Protein AF-A0A955JN72-F1 (afdb_monomer)

Radius of gyration: 17.02 Å; Cα contacts (8 Å, |Δi|>4): 270; chains: 1; bounding box: 42×32×52 Å

Sequence (169 aa):
MAQICLFHRDFRTVDNLTLNLANKEGKTVYPIFIFDPRQVTAENKYRSPGAIGFMIEAILDMKETIPELELFYGLPERILKHCKGDTVFHIADYTPFARRRNNEIKRVVGKCIEVHDAFLNPNIRRIEKKVFGAFHKDAMDHPVSEAKSKRGTYAKLTSIRPELRKYRA

Nearest PDB structures (foldseek):
  2e0i-assembly3_C  TM=9.324E-01  e=3.283E-13  Sulfurisphaera tokodaii str. 7
  7d19-assembly1_A  TM=7.236E-01  e=3.183E-07  Mus musculus
  7d19-assembly1_B  TM=7.270E-01  e=1.966E-06  Mus musculus
  8p4x-assembly1_A  TM=7.691E-01  e=7.702E-06  Platynereis dumerilii
  4i6j-assembly1_A  TM=7.201E-01  e=5.214E-06  Mus musculus

Secondary structure (DSSP, 8-state):
--EEEEESS---STT-HHHHHHGGG-PPEEEEEEE-HHHHSTT-TT--HHHHHHHHHHHHHHHHH-TT-EEEES-HHHHHGGGTT-EEEEE---SHHHHHHHHHHHHHSSEEEEE--SSSSTTGGG---SSHHHHHHHHTTSPPPPP------B--GGGT-GGGGGGB-

Mean predicted aligned error: 3.77 Å

Solvent-accessible surface area (backbone atoms only — not comparable to full-atom values): 9694 Å² total; per-residue (Å²): 117,54,37,31,39,47,55,87,86,67,75,54,78,69,54,28,65,41,57,36,58,60,23,68,78,74,43,63,33,24,39,33,38,60,51,33,51,75,55,76,36,86,79,22,86,82,54,48,72,69,59,51,50,53,50,51,52,41,48,52,58,43,31,76,78,38,74,37,52,41,53,29,46,40,56,62,50,69,61,40,46,79,39,58,60,20,38,39,28,23,67,50,60,87,51,73,67,48,46,52,53,52,53,49,37,50,74,34,33,52,39,70,47,72,32,80,69,84,52,82,48,80,63,56,86,74,60,89,51,96,46,68,71,64,36,51,62,60,55,69,78,51,85,64,80,78,84,53,71,57,80,64,50,74,38,44,55,52,79,83,37,61,81,54,57,84,32,54,97

pLDDT: mean 93.69, std 5.57, range [69.81, 98.75]

Structure (mmCIF, N/CA/C/O backbone):
data_AF-A0A955JN72-F1
#
_entry.id   AF-A0A955JN72-F1
#
loop_
_atom_site.group_PDB
_atom_site.id
_atom_site.type_symbol
_atom_site.label_atom_id
_atom_site.label_alt_id
_atom_site.label_comp_id
_atom_site.label_asym_id
_atom_site.label_entity_id
_atom_site.label_seq_id
_atom_site.pdbx_PDB_ins_code
_atom_site.Cartn_x
_atom_site.Cartn_y
_atom_site.Cartn_z
_atom_site.occupancy
_atom_site.B_iso_or_equiv
_atom_site.auth_seq_id
_atom_site.auth_comp_id
_atom_site.auth_asym_id
_atom_site.auth_atom_id
_atom_site.pdbx_PDB_model_num
ATOM 1 N N . MET A 1 1 ? -16.092 -6.990 10.329 1.00 85.94 1 MET A N 1
ATOM 2 C CA . MET A 1 1 ? -15.037 -7.254 9.332 1.00 85.94 1 MET A CA 1
ATOM 3 C C . MET A 1 1 ? -14.712 -5.943 8.646 1.00 85.94 1 MET A C 1
ATOM 5 O O . MET A 1 1 ? -15.569 -5.411 7.951 1.00 85.94 1 MET A O 1
ATOM 9 N N . ALA A 1 2 ? -13.537 -5.392 8.920 1.00 93.88 2 ALA A N 1
ATOM 10 C CA . ALA A 1 2 ? -13.045 -4.166 8.309 1.00 93.88 2 ALA A CA 1
ATOM 11 C C . ALA A 1 2 ? -12.524 -4.430 6.886 1.00 93.88 2 ALA A C 1
ATOM 13 O O . ALA A 1 2 ? -12.082 -5.540 6.569 1.00 93.88 2 ALA A O 1
ATOM 14 N N . GLN A 1 3 ? -12.582 -3.405 6.033 1.00 97.50 3 GLN A N 1
ATOM 15 C CA . GLN A 1 3 ? -11.946 -3.396 4.717 1.00 97.50 3 GLN A CA 1
ATOM 16 C C . GLN A 1 3 ? -10.698 -2.524 4.781 1.00 97.50 3 GLN A C 1
ATOM 18 O O . GLN A 1 3 ? -10.793 -1.315 4.946 1.00 97.50 3 GLN A O 1
ATOM 23 N N . ILE A 1 4 ? -9.527 -3.131 4.675 1.00 98.19 4 ILE A N 1
ATOM 24 C CA . ILE A 1 4 ? -8.246 -2.439 4.786 1.00 98.19 4 ILE A CA 1
ATOM 25 C C . ILE A 1 4 ? -7.663 -2.300 3.386 1.00 98.19 4 ILE A C 1
ATOM 27 O O . ILE A 1 4 ? -7.504 -3.303 2.694 1.00 98.19 4 ILE A O 1
ATOM 31 N N . CYS A 1 5 ? -7.317 -1.083 2.979 1.00 97.94 5 CYS A N 1
ATOM 32 C CA . CYS A 1 5 ? -6.559 -0.846 1.751 1.00 97.94 5 CYS A CA 1
ATOM 33 C C . CYS A 1 5 ? -5.097 -0.626 2.119 1.00 97.94 5 CYS A C 1
ATOM 35 O O . CYS A 1 5 ? -4.760 0.388 2.724 1.00 97.94 5 CYS A O 1
ATOM 37 N N . LEU A 1 6 ? -4.248 -1.593 1.779 1.00 98.25 6 LEU A N 1
ATOM 38 C CA . LEU A 1 6 ? -2.812 -1.541 2.021 1.00 98.25 6 LEU A CA 1
ATOM 39 C C . LEU A 1 6 ? -2.096 -1.050 0.760 1.00 98.25 6 LEU A C 1
ATOM 41 O O . LEU A 1 6 ? -1.994 -1.784 -0.225 1.00 98.25 6 LEU A O 1
ATOM 45 N N . PHE A 1 7 ? -1.576 0.173 0.817 1.00 97.94 7 PHE A N 1
ATOM 46 C CA . PHE A 1 7 ? -0.792 0.765 -0.267 1.00 97.94 7 PHE A CA 1
ATOM 47 C C . PHE A 1 7 ? 0.647 0.246 -0.260 1.00 97.94 7 PHE A C 1
ATOM 49 O O . PHE A 1 7 ? 1.218 -0.015 0.801 1.00 97.94 7 PHE A O 1
ATOM 56 N N . HIS A 1 8 ? 1.244 0.127 -1.451 1.00 95.25 8 HIS A N 1
ATOM 57 C CA . HIS A 1 8 ? 2.646 -0.294 -1.608 1.00 95.25 8 HIS A CA 1
ATOM 58 C C . HIS A 1 8 ? 3.463 0.655 -2.479 1.00 95.25 8 HIS A C 1
ATOM 60 O O . HIS A 1 8 ? 4.555 1.058 -2.097 1.00 95.25 8 HIS A O 1
ATOM 66 N N . ARG A 1 9 ? 2.962 0.939 -3.683 1.00 92.69 9 ARG A N 1
ATOM 67 C CA . ARG A 1 9 ? 3.623 1.775 -4.707 1.00 92.69 9 ARG A CA 1
ATOM 68 C C . ARG A 1 9 ? 2.618 2.576 -5.542 1.00 92.69 9 ARG A C 1
ATOM 70 O O . ARG A 1 9 ? 2.985 3.227 -6.509 1.00 92.69 9 ARG A O 1
ATOM 77 N N . ASP A 1 10 ? 1.343 2.457 -5.202 1.00 94.94 10 ASP A N 1
ATOM 78 C CA . ASP A 1 10 ? 0.171 2.976 -5.888 1.00 94.94 10 ASP A CA 1
ATOM 79 C C . ASP A 1 10 ? -0.406 4.176 -5.126 1.00 94.94 10 ASP A C 1
ATOM 81 O O . ASP A 1 10 ? -1.588 4.196 -4.793 1.00 94.94 10 ASP A O 1
ATOM 85 N N . PHE A 1 11 ? 0.442 5.169 -4.835 1.00 94.62 11 PHE A N 1
ATOM 86 C CA . PHE A 1 11 ? 0.096 6.381 -4.078 1.00 94.62 11 PHE A CA 1
ATOM 87 C C . PHE A 1 11 ? -0.782 7.334 -4.897 1.00 94.62 11 PHE A C 1
ATOM 89 O O . PHE A 1 11 ? -0.364 8.410 -5.307 1.00 94.62 11 PHE A O 1
ATOM 96 N N . ARG A 1 12 ? -1.998 6.888 -5.210 1.00 93.88 12 ARG A N 1
ATOM 97 C CA . ARG A 1 12 ? -2.991 7.637 -5.975 1.00 93.88 12 ARG A CA 1
ATOM 98 C C . ARG A 1 12 ? -4.396 7.245 -5.548 1.00 93.88 12 ARG A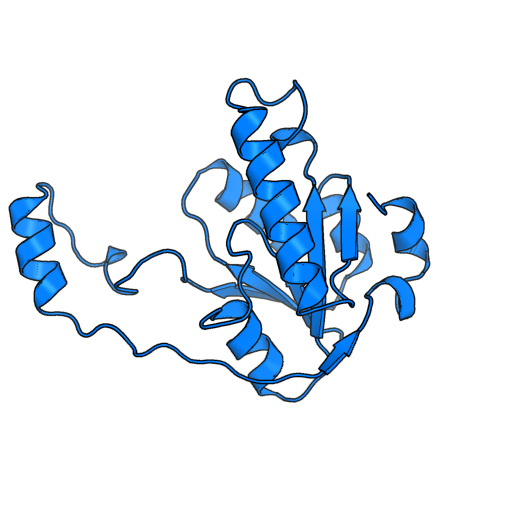 C 1
ATOM 100 O O . ARG A 1 12 ? -4.661 6.090 -5.212 1.00 93.88 12 ARG A O 1
ATOM 107 N N . THR A 1 13 ? -5.300 8.211 -5.606 1.00 92.38 13 THR A N 1
ATOM 108 C CA . THR A 1 13 ? -6.724 8.044 -5.280 1.00 92.38 13 THR A CA 1
ATOM 109 C C . THR A 1 13 ? -7.599 7.967 -6.529 1.00 92.38 13 THR A C 1
ATOM 111 O O . THR A 1 13 ? -8.683 7.385 -6.495 1.00 92.38 13 THR A O 1
ATOM 114 N N . VAL A 1 14 ? -7.105 8.518 -7.639 1.00 92.81 14 VAL A N 1
ATOM 115 C CA . VAL A 1 14 ? -7.719 8.455 -8.964 1.00 92.81 14 VAL A CA 1
ATOM 116 C C . VAL A 1 14 ? -7.246 7.198 -9.676 1.00 92.81 14 VAL A C 1
ATOM 118 O O . VAL A 1 14 ? -6.053 6.895 -9.671 1.00 92.81 14 VAL A O 1
ATOM 121 N N . ASP A 1 15 ? -8.186 6.472 -10.280 1.00 93.31 15 ASP A N 1
ATOM 122 C CA . ASP A 1 15 ? -7.901 5.241 -11.022 1.00 93.31 15 ASP A CA 1
ATOM 123 C C . ASP A 1 15 ? -7.068 4.220 -10.246 1.00 93.31 15 ASP A C 1
ATOM 125 O O . ASP A 1 15 ? -6.161 3.585 -10.775 1.00 93.31 15 ASP A O 1
ATOM 129 N N . ASN A 1 16 ? -7.359 4.079 -8.952 1.00 94.94 16 ASN A N 1
ATOM 130 C CA . ASN A 1 16 ? -6.776 3.040 -8.117 1.00 94.94 16 ASN A CA 1
ATOM 131 C C . ASN A 1 16 ? -7.768 1.877 -8.014 1.00 94.94 16 ASN A C 1
ATOM 133 O O . ASN A 1 16 ? -8.806 1.976 -7.349 1.00 94.94 16 ASN A O 1
ATOM 137 N N . LEU A 1 17 ? -7.464 0.761 -8.682 1.00 94.12 17 LEU A N 1
ATOM 138 C CA . LEU A 1 17 ? -8.376 -0.383 -8.743 1.00 94.12 17 LEU A CA 1
ATOM 139 C C . LEU A 1 17 ? -8.617 -1.021 -7.366 1.00 94.12 17 LEU A C 1
ATOM 141 O O . LEU A 1 17 ? -9.718 -1.512 -7.107 1.00 94.12 17 LEU A O 1
ATOM 145 N N . THR A 1 18 ? -7.627 -0.974 -6.471 1.00 94.88 18 THR A N 1
ATOM 146 C CA . THR A 1 18 ? -7.742 -1.457 -5.087 1.00 94.88 18 THR A CA 1
ATOM 147 C C . THR A 1 18 ? -8.777 -0.642 -4.313 1.00 94.88 18 THR A C 1
ATOM 149 O O . THR A 1 18 ? -9.723 -1.208 -3.761 1.00 94.88 18 THR A O 1
ATOM 152 N N . LEU A 1 19 ? -8.645 0.689 -4.328 1.00 95.44 19 LEU A N 1
ATOM 153 C CA . LEU A 1 19 ? -9.593 1.612 -3.699 1.00 95.44 19 LEU A CA 1
ATOM 154 C C . LEU A 1 19 ? -10.990 1.491 -4.310 1.00 95.44 19 LEU A C 1
ATOM 156 O O . LEU A 1 19 ? -11.975 1.378 -3.584 1.00 95.44 19 LEU A O 1
ATOM 160 N N . ASN A 1 20 ? -11.085 1.445 -5.640 1.00 95.19 20 ASN A N 1
ATOM 161 C CA . ASN A 1 20 ? -12.355 1.292 -6.346 1.00 95.19 20 ASN A CA 1
ATOM 162 C C . ASN A 1 20 ? -13.088 0.007 -5.954 1.00 95.19 20 ASN A C 1
ATOM 164 O O . ASN A 1 20 ? -14.315 0.003 -5.813 1.00 95.19 20 ASN A O 1
ATOM 168 N N . LEU A 1 21 ? -12.346 -1.091 -5.796 1.00 95.12 21 LEU A N 1
ATOM 169 C CA . LEU A 1 21 ? -12.911 -2.372 -5.403 1.00 95.12 21 LEU A CA 1
ATOM 170 C C . LEU A 1 21 ? -13.357 -2.362 -3.939 1.00 95.12 21 LEU A C 1
ATOM 172 O O . LEU A 1 21 ? -14.457 -2.830 -3.649 1.00 95.12 21 LEU A O 1
ATOM 176 N N . ALA A 1 22 ? -12.551 -1.798 -3.037 1.00 95.00 22 ALA A N 1
ATOM 177 C CA . ALA A 1 22 ? -12.907 -1.675 -1.627 1.00 95.00 22 ALA A CA 1
ATOM 178 C C . ALA A 1 22 ? -14.158 -0.798 -1.430 1.00 95.00 22 ALA A C 1
ATOM 180 O O . ALA A 1 22 ? -15.099 -1.213 -0.756 1.00 95.00 22 ALA A O 1
ATOM 181 N N . ASN A 1 23 ? -14.233 0.340 -2.130 1.00 94.81 23 ASN A N 1
ATOM 182 C CA . ASN A 1 23 ? -15.359 1.279 -2.077 1.00 94.81 23 ASN A CA 1
ATOM 183 C C . ASN A 1 23 ? -16.640 0.758 -2.757 1.00 94.81 23 ASN A C 1
ATOM 185 O O . ASN A 1 23 ? -17.703 1.360 -2.604 1.00 94.81 23 ASN A O 1
ATOM 189 N N . LYS A 1 24 ? -16.585 -0.346 -3.521 1.00 91.62 24 LYS A N 1
ATOM 190 C CA . LYS A 1 24 ? -17.728 -0.840 -4.313 1.00 91.62 24 LYS A CA 1
ATOM 191 C C . LYS A 1 24 ? -18.965 -1.153 -3.462 1.00 91.62 24 LYS A C 1
ATOM 193 O O . LYS A 1 24 ? -20.073 -0.950 -3.943 1.00 91.62 24 LYS A O 1
ATOM 198 N N . GLU A 1 25 ? -18.763 -1.625 -2.236 1.00 80.44 25 GLU A N 1
ATOM 199 C CA . GLU A 1 25 ? -19.827 -2.069 -1.324 1.00 80.44 25 GLU A CA 1
ATOM 200 C C . GLU A 1 25 ? -20.326 -0.953 -0.384 1.00 80.44 25 GLU A C 1
ATOM 202 O O . GLU A 1 25 ? -21.114 -1.229 0.517 1.00 80.44 25 GLU A O 1
ATOM 207 N N . GLY A 1 26 ? -19.833 0.287 -0.529 1.00 82.31 26 GLY A N 1
ATOM 208 C CA . GLY A 1 26 ? -20.230 1.427 0.315 1.00 82.31 26 GLY A CA 1
ATOM 209 C C . GLY A 1 26 ? -19.847 1.303 1.797 1.00 82.31 26 GLY A C 1
ATOM 210 O O . GLY A 1 26 ? -20.359 2.041 2.634 1.00 82.31 26 GLY A O 1
ATOM 211 N N . LYS A 1 27 ? -18.970 0.356 2.139 1.00 91.62 27 LYS A N 1
ATOM 212 C CA . LYS A 1 27 ? -18.462 0.137 3.498 1.00 91.62 27 LYS A CA 1
ATOM 213 C C . LYS A 1 27 ? -17.274 1.057 3.786 1.00 91.62 27 LYS A C 1
ATOM 215 O O . LYS A 1 27 ? -16.590 1.513 2.873 1.00 91.62 27 LYS A O 1
ATOM 220 N N . THR A 1 28 ? -17.016 1.294 5.071 1.00 96.88 28 THR A N 1
ATOM 221 C CA . THR A 1 28 ? -15.848 2.058 5.520 1.00 96.88 28 THR A CA 1
ATOM 222 C C . THR A 1 28 ? -14.551 1.343 5.149 1.00 96.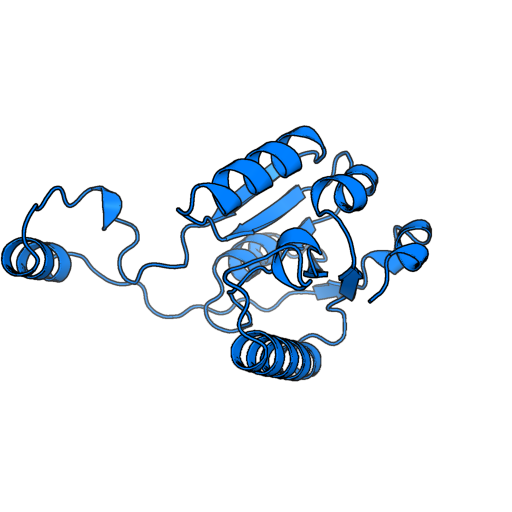88 28 THR A C 1
ATOM 224 O O . THR A 1 28 ? -14.346 0.179 5.510 1.00 96.88 28 THR A O 1
ATOM 227 N N . VAL A 1 29 ? -13.660 2.071 4.480 1.00 98.00 29 VAL A N 1
ATOM 228 C CA . VAL A 1 29 ? -12.317 1.625 4.114 1.00 98.00 29 VAL A CA 1
ATOM 229 C C . VAL A 1 29 ? -11.294 2.213 5.082 1.00 98.00 29 VAL A C 1
ATOM 231 O O . VAL A 1 29 ? -11.352 3.385 5.447 1.00 98.00 29 VAL A O 1
ATOM 234 N N . TYR A 1 30 ? -10.336 1.389 5.488 1.00 98.31 30 TYR A N 1
ATOM 235 C CA . TYR A 1 30 ? -9.247 1.745 6.389 1.00 98.31 30 TYR A CA 1
ATOM 236 C C . TYR A 1 30 ? -7.937 1.795 5.586 1.00 98.31 30 TYR A C 1
ATOM 238 O O . TYR A 1 30 ? -7.290 0.758 5.407 1.00 98.31 30 TYR A O 1
ATOM 246 N N . PRO A 1 31 ? -7.583 2.961 5.017 1.00 98.19 31 PRO A N 1
ATOM 247 C CA . PRO A 1 31 ? -6.375 3.136 4.219 1.00 98.19 31 PRO A CA 1
ATOM 248 C C . PRO A 1 31 ? -5.132 3.108 5.111 1.00 98.19 31 PRO A C 1
ATOM 250 O O . PRO A 1 31 ? -5.048 3.840 6.099 1.00 98.19 31 PRO A O 1
ATOM 253 N N . ILE A 1 32 ? -4.155 2.274 4.759 1.00 98.62 32 ILE A N 1
ATOM 254 C CA . ILE A 1 32 ? -2.906 2.143 5.508 1.00 98.62 32 ILE A CA 1
ATOM 255 C C . ILE A 1 32 ? -1.699 2.048 4.575 1.00 98.62 32 ILE A C 1
ATOM 257 O O . ILE A 1 32 ? -1.770 1.484 3.481 1.00 98.62 32 ILE A O 1
ATOM 261 N N . PHE A 1 33 ? -0.562 2.529 5.056 1.00 98.62 33 PHE A N 1
ATOM 262 C CA . PHE A 1 33 ? 0.749 2.266 4.483 1.00 98.62 33 PHE A CA 1
ATOM 263 C C . PHE A 1 33 ? 1.683 1.748 5.576 1.00 98.62 33 PHE A C 1
ATOM 265 O O . PHE A 1 33 ? 1.612 2.185 6.725 1.00 98.62 33 PHE A O 1
ATOM 272 N N . ILE A 1 34 ? 2.552 0.800 5.226 1.00 98.62 34 ILE A N 1
ATOM 273 C CA . ILE A 1 34 ? 3.500 0.200 6.165 1.00 98.62 34 ILE A CA 1
ATOM 274 C C . ILE A 1 34 ? 4.916 0.391 5.624 1.00 98.62 34 ILE A C 1
ATOM 276 O O . ILE A 1 34 ? 5.293 -0.219 4.623 1.00 98.62 34 ILE A O 1
ATOM 280 N N . PHE A 1 35 ? 5.717 1.191 6.323 1.00 98.19 35 PHE A N 1
ATOM 281 C CA . PHE A 1 35 ? 7.156 1.274 6.127 1.00 98.19 35 PHE A CA 1
ATOM 282 C C . PHE A 1 35 ? 7.806 -0.027 6.613 1.00 98.19 35 PHE A C 1
ATOM 284 O O . PHE A 1 35 ? 8.062 -0.224 7.803 1.00 98.19 35 PHE A O 1
ATOM 291 N N . ASP A 1 36 ? 8.048 -0.937 5.672 1.00 97.56 36 ASP A N 1
ATOM 292 C CA . ASP A 1 36 ? 8.719 -2.204 5.941 1.00 97.56 36 ASP A CA 1
ATOM 293 C C . ASP A 1 36 ? 10.230 -1.968 6.128 1.00 97.56 36 ASP A C 1
ATOM 295 O O . ASP A 1 36 ? 10.892 -1.529 5.176 1.00 97.56 36 ASP A O 1
ATOM 299 N N . PRO A 1 37 ? 10.818 -2.268 7.306 1.00 97.06 37 PRO A N 1
ATOM 300 C CA . PRO A 1 37 ? 12.240 -2.044 7.558 1.00 97.06 37 PRO A CA 1
ATOM 301 C C . PRO A 1 37 ? 13.140 -2.766 6.550 1.00 97.06 37 PRO A C 1
ATOM 303 O O . PRO A 1 37 ? 14.192 -2.237 6.189 1.00 97.06 37 PRO A O 1
ATOM 306 N N . ARG A 1 38 ? 12.677 -3.897 5.997 1.00 96.81 38 ARG A N 1
ATOM 307 C CA . ARG A 1 38 ? 13.379 -4.663 4.955 1.00 96.81 38 ARG A CA 1
ATOM 308 C C . ARG A 1 38 ? 13.525 -3.891 3.642 1.00 96.81 38 ARG A C 1
ATOM 310 O O . ARG A 1 38 ? 14.279 -4.319 2.775 1.00 96.81 38 ARG A O 1
ATOM 317 N N . GLN A 1 39 ? 12.766 -2.810 3.453 1.00 95.25 39 GLN A N 1
ATOM 318 C CA . GLN A 1 39 ? 12.783 -1.969 2.256 1.00 95.25 39 GLN A CA 1
ATOM 319 C C . GLN A 1 39 ? 13.446 -0.610 2.506 1.00 95.25 39 GLN A C 1
ATOM 321 O O . GLN A 1 39 ? 14.176 -0.135 1.634 1.00 95.25 39 GLN A O 1
ATOM 326 N N . VAL A 1 40 ? 13.188 0.011 3.663 1.00 95.50 40 VAL A N 1
ATOM 327 C CA . VAL A 1 40 ? 13.532 1.427 3.910 1.00 95.50 40 VAL A CA 1
ATOM 328 C C . VAL A 1 40 ? 14.809 1.639 4.722 1.00 95.50 40 VAL A C 1
ATOM 330 O O . VAL A 1 40 ? 15.372 2.733 4.705 1.00 95.50 40 VAL A O 1
ATOM 333 N N . THR A 1 41 ? 15.305 0.606 5.405 1.00 94.69 41 THR A N 1
ATOM 334 C CA . THR A 1 41 ? 16.533 0.695 6.211 1.00 94.69 41 THR A CA 1
ATOM 335 C C . THR A 1 41 ? 17.767 0.258 5.423 1.00 94.69 41 THR A C 1
ATOM 337 O O . THR A 1 41 ? 17.672 -0.222 4.292 1.00 94.69 41 THR A O 1
ATOM 340 N N . ALA A 1 42 ? 18.943 0.386 6.044 1.00 92.44 42 ALA A N 1
ATOM 341 C CA . ALA A 1 42 ? 20.212 -0.094 5.500 1.00 92.44 42 ALA A CA 1
ATOM 342 C C . ALA A 1 42 ? 20.263 -1.618 5.259 1.00 92.44 42 ALA A C 1
ATOM 344 O O . ALA A 1 42 ? 21.155 -2.073 4.546 1.00 92.44 42 ALA A O 1
ATOM 345 N N . GLU A 1 43 ? 19.307 -2.398 5.784 1.00 91.88 43 GLU A N 1
ATOM 346 C CA . GLU A 1 43 ? 19.152 -3.822 5.448 1.00 91.88 43 GLU A CA 1
ATOM 347 C C . GLU A 1 43 ? 18.950 -4.035 3.937 1.00 91.88 43 GLU A C 1
ATOM 349 O O . GLU A 1 43 ? 19.411 -5.028 3.367 1.00 91.88 43 GLU A O 1
ATOM 354 N N . ASN A 1 44 ? 18.303 -3.079 3.262 1.00 93.88 44 ASN A N 1
ATOM 355 C CA . ASN A 1 44 ? 18.120 -3.106 1.819 1.00 93.88 44 ASN A CA 1
ATOM 356 C C . ASN A 1 44 ? 19.332 -2.503 1.093 1.00 93.88 44 ASN A C 1
ATOM 358 O O . ASN A 1 44 ? 19.446 -1.286 0.934 1.00 93.88 44 ASN A O 1
ATOM 362 N N . LYS A 1 45 ? 20.196 -3.370 0.557 1.00 95.06 45 LYS A N 1
ATOM 363 C CA . LYS A 1 45 ? 21.359 -2.970 -0.260 1.00 95.06 45 LYS A CA 1
ATOM 364 C C . LYS A 1 45 ? 20.992 -2.259 -1.570 1.00 95.06 45 LYS A C 1
ATOM 366 O O . LYS A 1 45 ? 21.843 -1.600 -2.152 1.00 95.06 45 LYS A O 1
ATOM 371 N N . TYR A 1 46 ? 19.742 -2.376 -2.020 1.00 94.56 46 TYR A N 1
ATOM 372 C CA . TYR A 1 46 ? 19.216 -1.722 -3.223 1.00 94.56 46 TYR A CA 1
ATOM 373 C C . TYR A 1 46 ? 18.396 -0.465 -2.897 1.00 94.56 46 TYR A C 1
ATOM 375 O O . TYR A 1 46 ? 17.691 0.052 -3.764 1.00 94.56 46 TYR A O 1
ATOM 383 N N . ARG A 1 47 ? 18.428 0.018 -1.645 1.00 93.75 47 ARG A N 1
ATOM 384 C CA . ARG A 1 47 ? 17.697 1.230 -1.259 1.00 93.75 47 ARG A CA 1
ATOM 385 C C . ARG A 1 47 ? 18.288 2.454 -1.954 1.00 93.75 47 ARG A C 1
ATOM 387 O O . ARG A 1 47 ? 19.504 2.609 -2.034 1.00 93.75 47 ARG A O 1
ATOM 394 N N . SER A 1 48 ? 17.417 3.370 -2.357 1.00 95.81 48 SER A N 1
ATOM 395 C CA . SER A 1 48 ? 17.801 4.708 -2.801 1.00 95.81 48 SER A CA 1
ATOM 396 C C . SER A 1 48 ? 17.210 5.731 -1.831 1.00 95.81 48 SER A C 1
ATOM 398 O O . SER A 1 48 ? 15.984 5.805 -1.727 1.00 95.81 48 SER A O 1
ATOM 400 N N . PRO A 1 49 ? 18.035 6.516 -1.110 1.00 94.62 49 PRO A N 1
ATOM 401 C CA . PRO A 1 49 ? 17.541 7.585 -0.244 1.00 94.62 49 PRO A CA 1
ATOM 402 C C . PRO A 1 49 ? 16.652 8.586 -0.989 1.00 94.62 49 PRO A C 1
ATOM 404 O O . PRO A 1 49 ? 15.607 8.963 -0.470 1.00 94.62 49 PRO A O 1
ATOM 407 N N . GLY A 1 50 ? 17.010 8.943 -2.228 1.00 97.44 50 GLY A N 1
ATOM 408 C CA . GLY A 1 50 ? 16.195 9.829 -3.065 1.00 97.44 50 GLY A CA 1
ATOM 409 C C . GLY A 1 50 ? 14.833 9.224 -3.412 1.00 97.44 50 GLY A C 1
ATOM 410 O O . GLY A 1 50 ? 13.816 9.897 -3.295 1.00 97.44 50 GLY A O 1
ATOM 411 N N . ALA A 1 51 ? 14.785 7.929 -3.748 1.00 96.12 51 ALA A N 1
ATOM 412 C CA . ALA A 1 51 ? 13.514 7.248 -4.008 1.00 96.12 51 ALA A CA 1
ATOM 413 C C . ALA A 1 51 ? 12.633 7.146 -2.749 1.00 96.12 51 ALA A C 1
ATOM 415 O O . ALA A 1 51 ? 11.413 7.240 -2.845 1.00 96.12 51 ALA A O 1
ATOM 416 N N . ILE A 1 52 ? 13.241 6.972 -1.569 1.00 96.00 52 ILE A N 1
ATOM 417 C CA . ILE A 1 52 ? 12.518 6.988 -0.289 1.00 96.00 52 ILE A CA 1
ATOM 418 C C . ILE A 1 52 ? 11.961 8.387 -0.003 1.00 96.00 52 ILE A C 1
ATOM 420 O O . ILE A 1 52 ? 10.807 8.488 0.400 1.00 96.00 52 ILE A O 1
ATOM 424 N N . GLY A 1 53 ? 12.742 9.446 -0.238 1.00 97.31 53 GLY A N 1
ATOM 425 C CA . GLY A 1 53 ? 12.277 10.830 -0.103 1.00 97.31 53 GLY A CA 1
ATOM 426 C C . GLY A 1 53 ? 11.057 11.104 -0.982 1.00 97.31 53 GLY A C 1
ATOM 427 O O . GLY A 1 53 ? 10.007 11.475 -0.468 1.00 97.31 53 GLY A O 1
ATOM 428 N N . PHE A 1 54 ? 11.153 10.775 -2.272 1.00 97.81 54 PHE A N 1
ATOM 429 C CA . PHE A 1 54 ? 10.040 10.903 -3.216 1.00 97.81 54 PHE A CA 1
ATOM 430 C C . PHE A 1 54 ? 8.803 10.091 -2.793 1.00 97.81 54 PHE A C 1
ATOM 432 O O . PHE A 1 54 ? 7.675 10.564 -2.884 1.00 97.81 54 PHE A O 1
ATOM 439 N N . MET A 1 55 ? 8.996 8.863 -2.296 1.00 97.56 55 MET A N 1
ATOM 440 C CA . MET A 1 55 ? 7.902 8.043 -1.769 1.00 97.56 55 MET A CA 1
ATOM 441 C C . MET A 1 55 ? 7.201 8.724 -0.587 1.00 97.56 55 MET A C 1
ATOM 443 O O . MET A 1 55 ? 5.976 8.706 -0.521 1.00 97.56 55 MET A O 1
ATOM 447 N N . ILE A 1 56 ? 7.959 9.305 0.348 1.00 97.31 56 ILE A N 1
ATOM 448 C CA . 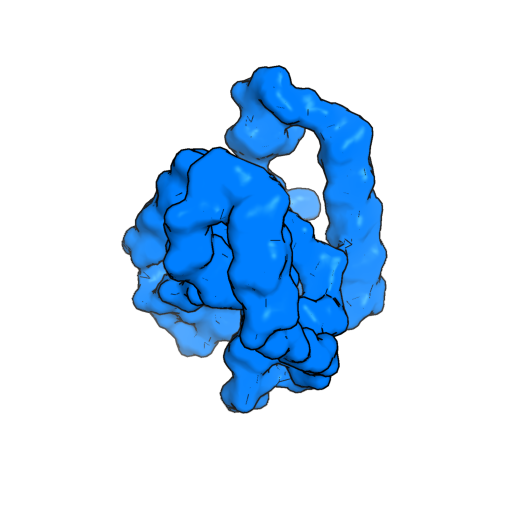ILE A 1 56 ? 7.394 10.011 1.504 1.00 97.31 56 ILE A CA 1
ATOM 449 C C . ILE A 1 56 ? 6.599 11.233 1.038 1.00 97.31 56 ILE A C 1
ATOM 451 O O . ILE A 1 56 ? 5.469 11.405 1.483 1.00 97.31 56 ILE A O 1
ATOM 455 N N . GLU A 1 57 ? 7.138 12.032 0.115 1.00 97.88 57 GLU A N 1
ATOM 456 C CA . GLU A 1 57 ? 6.432 13.182 -0.468 1.00 97.88 57 GLU A CA 1
ATOM 457 C C . GLU A 1 57 ? 5.111 12.761 -1.130 1.00 97.88 57 GLU A C 1
ATOM 459 O O . GLU A 1 57 ? 4.070 13.345 -0.838 1.00 97.88 57 GLU A O 1
ATOM 464 N N . ALA A 1 58 ? 5.116 11.688 -1.928 1.00 97.88 58 ALA A N 1
ATOM 465 C CA . ALA A 1 58 ? 3.905 11.153 -2.554 1.00 97.88 58 ALA A CA 1
ATOM 466 C C . ALA A 1 58 ? 2.870 10.653 -1.528 1.00 97.88 58 ALA A C 1
ATOM 468 O O . ALA A 1 58 ? 1.666 10.821 -1.713 1.00 97.88 58 ALA A O 1
ATOM 469 N N . ILE A 1 59 ? 3.319 10.044 -0.425 1.00 97.56 59 ILE A N 1
ATOM 470 C CA . ILE A 1 59 ? 2.433 9.633 0.672 1.00 97.56 59 ILE A CA 1
ATOM 471 C C . ILE A 1 59 ? 1.822 10.857 1.363 1.00 97.56 59 ILE A C 1
ATOM 473 O O . ILE A 1 59 ? 0.636 10.830 1.687 1.00 97.56 59 ILE A O 1
ATOM 477 N N . LEU A 1 60 ? 2.608 11.910 1.609 1.00 96.44 60 LEU A N 1
ATOM 478 C CA . LEU A 1 60 ? 2.121 13.141 2.234 1.00 96.44 60 LEU A CA 1
ATOM 479 C C . LEU A 1 60 ? 1.084 13.840 1.348 1.00 96.44 60 LEU A C 1
ATOM 481 O O . LEU A 1 60 ? 0.012 14.168 1.843 1.00 96.44 60 LEU A O 1
ATOM 485 N N . ASP A 1 61 ? 1.340 13.956 0.046 1.00 96.69 61 ASP A N 1
ATOM 486 C CA . ASP A 1 61 ? 0.367 14.484 -0.920 1.00 96.69 61 ASP A CA 1
ATOM 487 C C . ASP A 1 61 ? -0.934 13.659 -0.924 1.00 96.69 61 ASP A C 1
ATOM 489 O O . ASP A 1 61 ? -2.047 14.179 -0.819 1.00 96.69 61 ASP A O 1
ATOM 493 N N . MET A 1 62 ? -0.812 12.331 -0.904 1.00 95.56 62 MET A N 1
ATOM 494 C CA . MET A 1 62 ? -1.968 11.446 -0.807 1.00 95.56 62 MET A CA 1
ATOM 495 C C . MET A 1 62 ? -2.753 11.626 0.506 1.00 95.56 62 MET A C 1
ATOM 497 O O . MET A 1 62 ? -3.978 11.469 0.506 1.00 95.56 62 MET A O 1
ATOM 501 N N . LYS A 1 63 ? -2.090 11.972 1.620 1.00 96.44 63 LYS A N 1
ATOM 502 C CA . LYS A 1 63 ? -2.754 12.267 2.902 1.00 96.44 63 LYS A CA 1
ATOM 503 C C . LYS A 1 63 ? -3.569 13.555 2.867 1.00 96.44 63 LYS A C 1
ATOM 505 O O . LYS A 1 63 ? -4.556 13.618 3.593 1.00 96.44 63 LYS A O 1
ATOM 510 N N . GLU A 1 64 ? -3.227 14.523 2.021 1.00 96.25 64 GLU A N 1
ATOM 511 C CA . GLU A 1 64 ? -4.079 15.700 1.802 1.00 96.25 64 GLU A CA 1
ATOM 512 C C . GLU A 1 64 ? -5.423 15.297 1.173 1.00 96.25 64 GLU A C 1
ATOM 514 O O . GLU A 1 64 ? -6.467 15.863 1.491 1.00 96.25 64 GLU A O 1
ATOM 519 N N . THR A 1 65 ? -5.428 14.250 0.336 1.00 94.25 65 THR A N 1
ATOM 520 C CA . THR A 1 65 ? -6.663 13.714 -0.266 1.00 94.25 65 THR A CA 1
ATOM 521 C C . THR A 1 65 ? -7.388 12.709 0.638 1.00 94.25 65 THR A C 1
ATOM 523 O O . THR A 1 65 ? -8.617 12.628 0.614 1.00 94.25 65 THR A O 1
ATOM 526 N N . ILE A 1 66 ? -6.650 11.915 1.420 1.00 96.00 66 ILE A N 1
ATOM 527 C CA . ILE A 1 66 ? -7.188 10.924 2.365 1.00 96.00 66 ILE A CA 1
ATOM 528 C C . ILE A 1 66 ? -6.530 11.132 3.741 1.00 96.00 66 ILE A C 1
ATOM 530 O O . ILE A 1 66 ? -5.580 10.417 4.093 1.00 96.00 66 ILE A O 1
ATOM 534 N N . PRO A 1 67 ? -7.030 12.079 4.557 1.00 97.44 67 PRO A N 1
ATOM 535 C CA . PRO A 1 67 ? -6.462 12.382 5.875 1.00 97.44 67 PRO A CA 1
ATOM 536 C C . PRO A 1 67 ? -6.445 11.183 6.837 1.00 97.44 67 PRO A C 1
ATOM 538 O O . PRO A 1 67 ? -5.630 11.116 7.768 1.00 97.44 67 PRO A O 1
ATOM 541 N N . GLU A 1 68 ? -7.323 10.205 6.612 1.00 98.25 68 GLU A N 1
ATOM 542 C CA . GLU A 1 68 ? -7.434 8.964 7.372 1.00 98.25 68 GLU A CA 1
ATOM 543 C C . GLU A 1 68 ? -6.328 7.948 7.079 1.00 98.25 68 GLU A C 1
ATOM 545 O O . GLU A 1 68 ? -6.196 7.007 7.861 1.00 98.25 68 GLU A O 1
ATOM 550 N N . LEU A 1 69 ? -5.530 8.124 6.014 1.00 98.31 69 LEU A N 1
ATOM 551 C CA . LEU A 1 69 ? -4.412 7.234 5.684 1.00 98.31 69 LEU A CA 1
ATOM 552 C C . LEU A 1 69 ? -3.440 7.145 6.866 1.00 98.31 69 LEU A C 1
ATOM 554 O O . LEU A 1 69 ? -2.778 8.123 7.234 1.00 98.31 69 LEU A O 1
ATOM 558 N N . GLU A 1 70 ? -3.349 5.961 7.468 1.00 98.38 70 GLU A N 1
ATOM 559 C CA . GLU A 1 70 ? -2.453 5.711 8.592 1.00 98.38 70 GLU A CA 1
ATOM 560 C C . GLU A 1 70 ? -1.129 5.120 8.140 1.00 98.38 70 GLU A C 1
ATOM 562 O O . GLU A 1 70 ? -1.078 4.204 7.320 1.00 98.38 70 GLU A O 1
ATOM 567 N N . LEU A 1 71 ? -0.054 5.645 8.718 1.00 98.62 71 LEU A N 1
ATOM 568 C CA . LEU A 1 71 ? 1.299 5.202 8.447 1.00 98.62 71 LEU A CA 1
ATOM 569 C C . LEU A 1 71 ? 1.781 4.369 9.630 1.00 98.62 71 LEU A C 1
ATOM 571 O O . LEU A 1 71 ? 1.712 4.807 10.782 1.00 98.62 71 LEU A O 1
ATOM 575 N N . PHE A 1 72 ? 2.262 3.168 9.338 1.00 98.75 72 PHE A N 1
ATOM 576 C CA . PHE A 1 72 ? 2.864 2.282 10.321 1.00 98.75 72 PHE A CA 1
ATOM 577 C C . PHE A 1 72 ? 4.303 1.950 9.940 1.00 98.75 72 PHE A C 1
ATOM 579 O O . PHE A 1 72 ? 4.664 1.977 8.767 1.00 98.75 72 PHE A O 1
ATOM 586 N N . TYR A 1 73 ? 5.113 1.585 10.924 1.00 98.56 73 TYR A N 1
ATOM 587 C CA . TYR A 1 73 ? 6.477 1.110 10.747 1.00 98.56 73 TYR A CA 1
ATOM 588 C C . TYR A 1 73 ? 6.621 -0.302 11.318 1.00 98.56 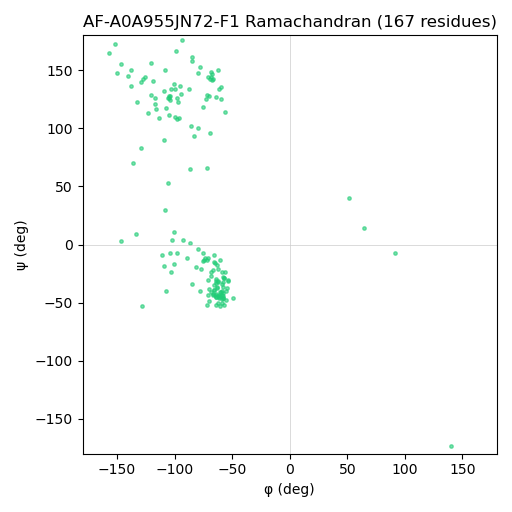73 TYR A C 1
ATOM 590 O O . TYR A 1 73 ? 6.259 -0.572 12.466 1.00 98.56 73 TYR A O 1
ATOM 598 N N . GLY A 1 74 ? 7.158 -1.220 10.516 1.00 98.19 74 GLY A N 1
ATOM 599 C CA . GLY A 1 74 ? 7.394 -2.603 10.922 1.00 98.19 74 GLY A CA 1
ATOM 600 C C . GLY A 1 74 ? 7.069 -3.621 9.835 1.00 98.19 74 GLY A C 1
ATOM 601 O O . GLY A 1 74 ? 6.768 -3.281 8.696 1.00 98.19 74 GLY A O 1
ATOM 602 N N . LEU A 1 75 ? 7.142 -4.905 10.190 1.00 98.06 75 LEU A N 1
ATOM 603 C CA . LEU A 1 75 ? 6.847 -5.981 9.244 1.00 98.06 75 LEU A CA 1
ATOM 604 C C . LEU A 1 75 ? 5.329 -6.060 8.976 1.00 98.06 75 LEU A C 1
ATOM 606 O O . LEU A 1 75 ? 4.571 -6.231 9.941 1.00 98.06 75 LEU A O 1
ATOM 610 N N . PRO A 1 76 ? 4.873 -6.001 7.707 1.00 98.00 76 PRO A N 1
ATOM 611 C CA . PRO A 1 76 ? 3.460 -6.074 7.340 1.00 98.00 76 PRO A CA 1
ATOM 612 C C . PRO A 1 76 ? 2.714 -7.240 7.988 1.00 98.00 76 PRO A C 1
ATOM 614 O O . PRO A 1 76 ? 1.653 -7.045 8.571 1.00 98.00 76 PRO A O 1
ATOM 617 N N . GLU A 1 77 ? 3.291 -8.440 7.971 1.00 97.00 77 GLU A N 1
ATOM 618 C CA . GLU A 1 77 ? 2.702 -9.645 8.557 1.00 97.00 77 GLU A CA 1
ATOM 619 C C . GLU A 1 77 ? 2.538 -9.567 10.086 1.00 97.00 77 GLU A C 1
ATOM 621 O O . GLU A 1 77 ? 1.604 -10.140 10.647 1.00 97.00 77 GLU A O 1
ATOM 626 N N . ARG A 1 78 ? 3.407 -8.819 10.780 1.00 97.75 78 ARG A N 1
ATOM 627 C CA . ARG A 1 78 ? 3.311 -8.630 12.236 1.00 97.75 78 ARG A CA 1
ATOM 628 C C . ARG A 1 78 ? 2.228 -7.625 12.599 1.00 97.75 78 ARG A C 1
ATOM 630 O O . ARG A 1 78 ? 1.503 -7.849 13.563 1.00 97.75 78 ARG A O 1
ATOM 637 N N . ILE A 1 79 ? 2.110 -6.549 11.828 1.00 98.31 79 ILE A N 1
ATOM 638 C CA . ILE A 1 79 ? 1.082 -5.522 12.028 1.00 98.31 79 ILE A CA 1
ATOM 639 C C . ILE A 1 79 ? -0.296 -6.095 11.666 1.00 98.31 79 ILE A C 1
ATOM 641 O O . ILE A 1 79 ? -1.231 -6.032 12.463 1.00 98.31 79 ILE A O 1
ATOM 645 N N . LEU A 1 80 ? -0.414 -6.749 10.508 1.00 97.94 80 LEU A N 1
ATOM 646 C CA . LEU A 1 80 ? -1.683 -7.281 10.000 1.00 97.94 80 LEU A CA 1
ATOM 647 C C . LEU A 1 80 ? -2.196 -8.513 10.753 1.00 97.94 80 LEU A C 1
ATOM 649 O O . LEU A 1 80 ? -3.380 -8.822 10.655 1.00 97.94 80 LEU A O 1
ATOM 653 N N . LYS A 1 81 ? -1.373 -9.160 11.589 1.00 96.94 81 LYS A N 1
ATOM 654 C CA . LYS A 1 81 ? -1.835 -10.164 12.567 1.00 96.94 81 LYS A CA 1
ATOM 655 C C . LYS A 1 81 ? -2.950 -9.632 13.482 1.00 96.94 81 LYS A C 1
ATOM 657 O O . LYS A 1 81 ? -3.805 -10.405 13.908 1.00 96.94 81 LYS A O 1
ATOM 662 N N . HIS A 1 82 ? -2.960 -8.330 13.775 1.00 96.81 82 HIS A N 1
ATOM 663 C CA . HIS A 1 82 ? -4.010 -7.672 14.568 1.00 96.81 82 HIS A CA 1
ATOM 664 C C . HIS A 1 82 ? -5.324 -7.458 13.791 1.00 96.81 82 HIS A C 1
ATOM 666 O O . HIS A 1 82 ? -6.342 -7.075 14.363 1.00 96.81 82 HIS A O 1
ATOM 672 N N . CYS A 1 83 ? -5.320 -7.736 12.488 1.00 95.88 83 CYS A N 1
ATOM 673 C CA . CYS A 1 83 ? -6.462 -7.608 11.584 1.00 95.88 83 CYS A CA 1
ATOM 674 C C . CYS A 1 83 ? -7.000 -8.992 11.174 1.00 95.88 83 CYS A C 1
ATOM 676 O O . CYS A 1 83 ? -7.495 -9.195 10.061 1.00 95.88 83 CYS A O 1
ATOM 678 N N . LYS A 1 84 ? -6.859 -9.991 12.057 1.00 91.69 84 LYS A N 1
ATOM 679 C CA . LYS A 1 84 ? -7.344 -11.351 11.809 1.00 91.69 84 LYS A CA 1
ATOM 680 C C . LYS A 1 84 ? -8.859 -11.318 11.584 1.00 91.69 84 LYS A C 1
ATOM 682 O O . LYS A 1 84 ? -9.607 -10.828 12.423 1.00 91.69 84 LYS A O 1
ATOM 687 N N . GLY A 1 85 ? -9.304 -11.867 10.456 1.00 93.06 85 GLY A N 1
ATOM 688 C CA . GLY A 1 85 ? -10.714 -11.870 10.059 1.00 93.06 85 GLY A CA 1
ATOM 689 C C . GLY A 1 85 ? -11.138 -10.677 9.201 1.00 93.06 85 GLY A C 1
ATOM 690 O O . GLY A 1 85 ? -12.243 -10.715 8.673 1.00 93.06 85 GLY A O 1
ATOM 691 N N . ASP A 1 86 ? -10.281 -9.671 9.006 1.00 96.75 86 ASP A N 1
ATOM 692 C CA . ASP A 1 86 ? -10.547 -8.530 8.126 1.00 96.75 86 ASP A CA 1
ATOM 693 C C . ASP A 1 86 ? -10.174 -8.837 6.662 1.00 96.75 86 ASP A C 1
ATOM 695 O O . ASP A 1 86 ? -9.443 -9.792 6.367 1.00 96.75 86 ASP A O 1
ATOM 699 N N . THR A 1 87 ? -10.713 -8.047 5.728 1.00 97.56 87 THR A N 1
ATOM 700 C CA . THR A 1 87 ? -10.359 -8.137 4.304 1.00 97.56 87 THR A CA 1
ATOM 701 C C . THR A 1 87 ? -9.299 -7.094 3.982 1.00 97.56 87 THR A C 1
ATOM 703 O O . THR A 1 87 ? -9.543 -5.906 4.169 1.00 97.56 87 THR A O 1
ATOM 706 N N . VAL A 1 88 ? -8.151 -7.526 3.466 1.00 97.94 88 VAL A N 1
ATOM 707 C CA . VAL A 1 88 ? -7.079 -6.647 2.993 1.00 97.94 88 VAL A CA 1
ATOM 708 C C . VAL A 1 88 ? -7.080 -6.618 1.471 1.00 97.94 88 VAL A C 1
ATOM 710 O O . VAL A 1 88 ? -6.979 -7.659 0.825 1.00 97.94 88 VAL A O 1
ATOM 713 N N . PHE A 1 89 ? -7.182 -5.420 0.914 1.00 97.75 89 PHE A N 1
ATOM 714 C CA . PHE A 1 89 ? -7.055 -5.124 -0.503 1.00 97.75 89 PHE A CA 1
ATOM 715 C C . PHE A 1 89 ? -5.682 -4.502 -0.743 1.00 97.75 89 PHE A C 1
ATOM 717 O O . PHE A 1 89 ? -5.276 -3.604 -0.004 1.00 97.75 89 PHE A O 1
ATOM 724 N N . HIS A 1 90 ? -4.968 -4.958 -1.766 1.00 97.00 90 HIS A N 1
ATOM 725 C CA . HIS A 1 90 ? -3.745 -4.304 -2.223 1.00 97.00 90 HIS A CA 1
ATOM 726 C C . HIS A 1 90 ? -3.446 -4.647 -3.679 1.00 97.00 90 HIS A C 1
ATOM 728 O O . HIS A 1 90 ? -3.963 -5.625 -4.228 1.00 97.00 90 HIS A O 1
ATOM 734 N N . ILE A 1 91 ? -2.552 -3.882 -4.297 1.00 94.62 91 ILE A N 1
ATOM 735 C CA . ILE A 1 91 ? -2.095 -4.217 -5.640 1.00 94.62 91 ILE A CA 1
ATOM 736 C C . ILE A 1 91 ? -1.243 -5.493 -5.638 1.00 94.62 91 ILE A C 1
ATOM 738 O O . ILE A 1 91 ? -0.447 -5.750 -4.725 1.00 94.62 91 ILE A O 1
ATOM 742 N N . ALA A 1 92 ? -1.391 -6.282 -6.695 1.00 91.94 92 ALA A N 1
ATOM 743 C CA . ALA A 1 92 ? -0.495 -7.373 -7.023 1.00 91.94 92 ALA A CA 1
ATOM 744 C C . ALA A 1 92 ? 0.850 -6.820 -7.515 1.00 91.94 92 ALA A C 1
ATOM 746 O O . ALA A 1 92 ? 0.917 -5.826 -8.238 1.00 91.94 92 ALA A O 1
ATOM 747 N N . ASP A 1 93 ? 1.925 -7.514 -7.162 1.00 90.31 93 ASP A N 1
ATOM 748 C CA . ASP A 1 93 ? 3.291 -7.164 -7.535 1.00 90.31 93 ASP A CA 1
ATOM 749 C C . ASP A 1 93 ? 4.054 -8.447 -7.874 1.00 90.31 93 ASP A C 1
ATOM 751 O O . ASP A 1 93 ? 3.808 -9.523 -7.323 1.00 90.31 93 ASP A O 1
ATOM 755 N N . TYR A 1 94 ? 4.947 -8.349 -8.849 1.00 89.62 94 TYR A N 1
ATOM 756 C CA . TYR A 1 94 ? 5.503 -9.498 -9.557 1.00 89.62 94 TYR A CA 1
ATOM 757 C C . TYR A 1 94 ? 6.925 -9.839 -9.117 1.00 89.62 94 TYR A C 1
ATOM 759 O O . TYR A 1 94 ? 7.456 -10.885 -9.499 1.00 89.62 94 TYR A O 1
ATOM 767 N N . THR A 1 95 ? 7.538 -8.994 -8.289 1.00 93.12 95 THR A N 1
ATOM 768 C CA . THR A 1 95 ? 8.872 -9.262 -7.747 1.00 93.12 95 THR A CA 1
ATOM 769 C C . THR A 1 95 ? 8.845 -10.441 -6.761 1.00 93.12 95 THR A C 1
ATOM 771 O O . THR A 1 95 ? 7.855 -10.647 -6.049 1.00 93.12 95 THR A O 1
ATOM 774 N N . PRO A 1 96 ? 9.933 -11.231 -6.646 1.00 95.81 96 PRO A N 1
ATOM 775 C CA . PRO A 1 96 ? 10.021 -12.291 -5.640 1.00 95.81 96 PRO A CA 1
ATOM 776 C C . PRO A 1 96 ? 9.782 -11.797 -4.206 1.00 95.81 96 PRO A C 1
ATOM 778 O O . PRO A 1 96 ? 9.145 -12.502 -3.427 1.00 95.81 96 PRO A O 1
ATOM 781 N N . PHE A 1 97 ? 10.254 -10.590 -3.869 1.00 95.62 97 PHE A N 1
ATOM 782 C CA . PHE A 1 97 ? 10.022 -9.970 -2.563 1.00 95.62 97 PHE A CA 1
ATOM 783 C C . PHE A 1 97 ? 8.529 -9.763 -2.298 1.00 95.62 97 PHE A C 1
ATOM 785 O O . PHE A 1 97 ? 8.016 -10.251 -1.291 1.00 95.62 97 PHE A O 1
ATOM 792 N N . ALA A 1 98 ? 7.821 -9.108 -3.221 1.00 95.19 98 ALA A N 1
ATOM 793 C CA . ALA A 1 98 ? 6.417 -8.796 -3.016 1.00 95.19 98 ALA A CA 1
ATOM 794 C C . ALA A 1 98 ? 5.549 -10.058 -2.969 1.00 95.19 98 ALA A C 1
ATOM 796 O O . ALA A 1 98 ? 4.707 -10.173 -2.088 1.00 95.19 98 ALA A O 1
ATOM 797 N N . ARG A 1 99 ? 5.822 -11.066 -3.812 1.00 95.56 99 ARG A N 1
ATOM 798 C CA . ARG A 1 99 ? 5.119 -12.361 -3.744 1.00 95.56 99 ARG A CA 1
ATOM 799 C C . ARG A 1 99 ? 5.289 -13.052 -2.390 1.00 95.56 99 ARG A C 1
ATOM 801 O O . ARG A 1 99 ? 4.314 -13.561 -1.844 1.00 95.56 99 ARG A O 1
ATOM 808 N N . ARG A 1 100 ? 6.505 -13.053 -1.826 1.00 97.06 100 ARG A N 1
ATOM 809 C CA . ARG A 1 100 ? 6.748 -13.603 -0.480 1.00 97.06 100 ARG A CA 1
ATOM 810 C C . ARG A 1 100 ? 5.969 -12.831 0.580 1.00 97.06 100 ARG A C 1
ATOM 812 O O . ARG A 1 100 ? 5.233 -13.447 1.339 1.00 97.06 100 ARG A O 1
ATOM 819 N N . ARG A 1 101 ? 6.064 -11.499 0.578 1.00 96.38 101 ARG A N 1
ATOM 820 C CA . ARG A 1 101 ? 5.311 -10.630 1.493 1.00 96.38 101 ARG A CA 1
ATOM 821 C C . ARG A 1 101 ? 3.801 -10.879 1.401 1.00 96.38 101 ARG A C 1
ATOM 823 O O . ARG A 1 101 ? 3.159 -11.078 2.424 1.00 96.38 101 ARG A O 1
ATOM 830 N N . ASN A 1 102 ? 3.239 -10.926 0.194 1.00 95.19 102 ASN A N 1
ATOM 831 C CA . ASN A 1 102 ? 1.807 -11.145 -0.022 1.00 95.19 102 ASN A CA 1
ATOM 832 C C . ASN A 1 102 ? 1.367 -12.526 0.495 1.00 95.19 102 ASN A C 1
ATOM 834 O O . ASN A 1 102 ? 0.287 -12.651 1.071 1.00 95.19 102 ASN A O 1
ATOM 838 N N . ASN A 1 103 ? 2.215 -13.552 0.358 1.00 96.31 103 ASN A N 1
ATOM 839 C CA . ASN A 1 103 ? 1.965 -14.871 0.941 1.00 96.31 103 ASN A CA 1
ATOM 840 C C . ASN A 1 103 ? 1.974 -14.851 2.476 1.00 96.31 103 ASN A C 1
ATOM 842 O O . ASN A 1 103 ? 1.126 -15.504 3.078 1.00 96.31 103 ASN A O 1
ATOM 846 N N . GLU A 1 104 ? 2.874 -14.100 3.118 1.00 97.38 104 GLU A N 1
ATOM 847 C CA . GLU A 1 104 ? 2.844 -13.931 4.579 1.00 97.38 104 GLU A CA 1
ATOM 848 C C . GLU A 1 104 ? 1.581 -13.191 5.037 1.00 97.38 104 GLU A C 1
ATOM 850 O O . GLU A 1 104 ? 0.910 -13.627 5.971 1.00 97.38 104 GLU A O 1
ATOM 855 N N . ILE A 1 105 ? 1.196 -12.120 4.334 1.00 96.94 105 ILE A N 1
ATOM 856 C CA . ILE A 1 105 ? -0.032 -11.365 4.623 1.00 96.94 105 ILE A CA 1
ATOM 857 C C . ILE A 1 105 ? -1.259 -12.279 4.527 1.00 96.94 105 ILE A C 1
ATOM 859 O O . ILE A 1 105 ? -2.072 -12.316 5.450 1.00 96.94 105 ILE A O 1
ATOM 863 N N . LYS A 1 106 ? -1.365 -13.078 3.457 1.00 96.50 106 LYS A N 1
ATOM 864 C CA . LYS A 1 106 ? -2.456 -14.049 3.256 1.00 96.50 106 LYS A CA 1
ATOM 865 C C . LYS A 1 106 ? -2.638 -15.022 4.417 1.00 96.50 106 LYS A C 1
ATOM 867 O O . LYS A 1 106 ? -3.760 -15.448 4.656 1.00 96.50 106 LYS A O 1
ATOM 872 N N . ARG A 1 107 ? -1.564 -15.383 5.125 1.00 97.44 107 ARG A N 1
ATOM 873 C CA . ARG A 1 107 ? -1.624 -16.328 6.253 1.00 97.44 107 ARG A CA 1
ATOM 874 C C . ARG A 1 107 ? -2.174 -15.711 7.536 1.00 97.44 107 ARG A C 1
ATOM 876 O O . ARG A 1 107 ? -2.603 -16.458 8.411 1.00 97.44 107 ARG A O 1
ATOM 883 N N . VAL A 1 108 ? -2.134 -14.384 7.678 1.00 97.50 108 VAL A N 1
ATOM 884 C CA . VAL A 1 108 ? -2.475 -13.705 8.943 1.00 97.50 108 VAL A CA 1
ATOM 885 C C . VAL A 1 108 ? -3.798 -12.935 8.901 1.00 97.50 108 VAL A C 1
ATOM 887 O O . VAL A 1 108 ? -4.360 -12.650 9.958 1.00 97.50 108 VAL A O 1
ATOM 890 N N . VAL A 1 109 ? -4.317 -12.624 7.709 1.00 97.12 109 VAL A N 1
ATOM 891 C CA . VAL A 1 109 ? -5.576 -11.877 7.513 1.00 97.12 109 VAL A CA 1
ATOM 892 C C . VAL A 1 109 ? -6.752 -12.808 7.210 1.00 97.12 109 VAL A C 1
ATOM 894 O O . VAL A 1 109 ? -6.561 -13.982 6.912 1.00 97.12 109 VAL A O 1
ATOM 897 N N . GLY A 1 110 ? -7.987 -12.299 7.288 1.00 96.06 110 GLY A N 1
ATOM 898 C CA . GLY A 1 110 ? -9.179 -13.098 6.972 1.00 96.06 110 GLY A CA 1
ATOM 899 C C . GLY A 1 110 ? -9.319 -13.377 5.476 1.00 96.06 110 GLY A C 1
ATOM 900 O O . GLY A 1 110 ? -9.464 -14.521 5.055 1.00 96.06 110 GLY A O 1
ATOM 901 N N . LYS A 1 111 ? -9.252 -12.320 4.663 1.00 96.50 111 LYS A N 1
ATOM 902 C CA . LYS A 1 111 ? -9.270 -12.409 3.200 1.00 96.50 111 LYS A CA 1
ATOM 903 C C . LYS A 1 111 ? -8.246 -11.446 2.619 1.00 96.50 111 LYS A C 1
ATOM 905 O O . LYS A 1 111 ? -8.164 -10.304 3.052 1.00 96.50 111 LYS A O 1
ATOM 910 N N . CYS A 1 112 ? -7.491 -11.895 1.625 1.00 96.25 112 CYS A N 1
ATOM 911 C CA . CYS A 1 112 ? -6.539 -11.060 0.902 1.00 96.25 112 CYS A CA 1
ATOM 912 C C . CYS A 1 112 ? -6.973 -10.962 -0.562 1.00 96.25 112 CYS A C 1
ATOM 914 O O . CYS A 1 112 ? -7.128 -11.988 -1.228 1.00 96.25 112 CYS A O 1
ATOM 916 N N . ILE A 1 113 ? -7.221 -9.745 -1.035 1.00 96.38 113 ILE A N 1
ATOM 917 C CA . ILE A 1 113 ? -7.669 -9.446 -2.393 1.00 96.38 113 ILE A CA 1
ATOM 918 C C . ILE A 1 113 ? -6.549 -8.685 -3.098 1.00 96.38 113 ILE A C 1
ATOM 920 O O . ILE A 1 113 ? -6.285 -7.522 -2.800 1.00 96.38 113 ILE A O 1
ATOM 924 N N . GLU A 1 114 ? -5.904 -9.369 -4.039 1.00 94.56 114 GLU A N 1
ATOM 925 C CA . GLU A 1 114 ? -4.850 -8.812 -4.883 1.00 94.56 114 GLU A CA 1
ATOM 926 C C . GLU A 1 114 ? -5.429 -8.299 -6.199 1.00 94.56 114 GLU A C 1
ATOM 928 O O . GLU A 1 114 ? -6.149 -9.026 -6.888 1.00 94.56 114 GLU A O 1
ATOM 933 N N . VAL A 1 115 ? -5.091 -7.061 -6.562 1.00 92.31 115 VAL A N 1
ATOM 934 C CA . VAL A 1 115 ? -5.591 -6.411 -7.779 1.00 92.31 115 VAL A CA 1
ATOM 935 C C . VAL A 1 115 ? -4.441 -6.099 -8.735 1.00 92.31 115 VAL A C 1
ATOM 937 O O . VAL A 1 115 ? -3.453 -5.473 -8.361 1.00 92.31 115 VAL A O 1
ATOM 940 N N . HIS A 1 116 ? -4.539 -6.544 -9.986 1.00 90.62 116 HIS A N 1
ATOM 941 C CA . HIS A 1 116 ? -3.522 -6.278 -11.004 1.00 90.62 116 HIS A CA 1
ATOM 942 C C . HIS A 1 116 ? -3.690 -4.865 -11.572 1.00 90.62 116 HIS A C 1
ATOM 944 O O . HIS A 1 116 ? -4.536 -4.650 -12.429 1.00 90.62 116 HIS A O 1
ATOM 950 N N . ASP A 1 117 ? -2.873 -3.931 -11.088 1.00 90.94 117 ASP A N 1
ATOM 951 C CA . ASP A 1 117 ? -3.038 -2.488 -11.340 1.00 90.94 117 ASP A CA 1
ATOM 952 C C . ASP A 1 117 ? -1.726 -1.780 -11.746 1.00 90.94 117 ASP A C 1
ATOM 954 O O . ASP A 1 117 ? -1.622 -0.562 -11.791 1.00 90.94 117 ASP A O 1
ATOM 958 N N . ALA A 1 118 ? -0.670 -2.557 -12.001 1.00 87.88 118 ALA A N 1
ATOM 959 C CA . ALA A 1 118 ? 0.649 -2.029 -12.364 1.00 87.88 118 ALA A CA 1
ATOM 960 C C . ALA A 1 118 ? 0.913 -2.027 -13.879 1.00 87.88 118 ALA A C 1
ATOM 962 O O . ALA A 1 118 ? 1.948 -1.536 -14.321 1.00 87.88 118 ALA A O 1
ATOM 963 N N . PHE A 1 119 ? 0.024 -2.629 -14.671 1.00 88.50 119 PHE A N 1
ATOM 964 C CA . PHE A 1 119 ? 0.180 -2.760 -16.116 1.00 88.50 119 PHE A CA 1
ATOM 965 C C . PHE A 1 119 ? -0.955 -2.048 -16.832 1.00 88.50 119 PHE A C 1
ATOM 967 O O . PHE A 1 119 ? -2.104 -2.170 -16.422 1.00 88.50 119 PHE A O 1
ATOM 974 N N . LEU A 1 120 ? -0.626 -1.389 -17.943 1.00 87.19 120 LEU A N 1
ATOM 975 C CA . LEU A 1 120 ? -1.604 -0.719 -18.799 1.00 87.19 120 LEU A CA 1
ATOM 976 C C . LEU A 1 120 ? -2.641 -1.702 -19.361 1.00 87.19 120 LEU A C 1
ATOM 978 O O . LEU A 1 120 ? -3.831 -1.418 -19.398 1.00 87.19 120 LEU A O 1
ATOM 982 N N . ASN A 1 121 ? -2.178 -2.887 -19.766 1.00 81.69 121 ASN A N 1
ATOM 983 C CA . ASN A 1 121 ? -3.036 -3.971 -20.213 1.00 81.69 121 ASN A CA 1
ATOM 984 C C . ASN A 1 121 ? -3.065 -5.076 -19.140 1.00 81.69 121 ASN A C 1
ATOM 986 O O . ASN A 1 121 ? -2.033 -5.696 -18.869 1.00 81.69 121 ASN A O 1
ATOM 990 N N . PRO A 1 122 ? -4.222 -5.393 -18.538 1.00 69.81 122 PRO A N 1
ATOM 991 C CA . PRO A 1 122 ? -4.307 -6.451 -17.531 1.00 69.81 122 PRO A CA 1
ATOM 992 C C . PRO A 1 122 ? -4.039 -7.853 -18.114 1.00 69.81 122 PRO A C 1
ATOM 994 O O . PRO A 1 122 ? -3.623 -8.757 -17.389 1.00 69.81 122 PRO A O 1
ATOM 997 N N . ASN A 1 123 ? -4.207 -8.038 -19.429 1.00 73.38 123 ASN A N 1
ATOM 998 C CA . ASN A 1 123 ? -3.940 -9.291 -20.140 1.00 73.38 123 ASN A CA 1
ATOM 999 C C . ASN A 1 123 ? -2.484 -9.445 -20.591 1.00 73.38 123 ASN A C 1
ATOM 1001 O O . ASN A 1 123 ? -2.143 -10.470 -21.172 1.00 73.38 123 ASN A O 1
ATOM 1005 N N . ILE A 1 124 ? -1.605 -8.487 -20.289 1.00 77.44 124 ILE A N 1
ATOM 1006 C CA . ILE A 1 124 ? -0.209 -8.470 -20.759 1.00 77.44 124 ILE A CA 1
ATOM 1007 C C . ILE A 1 124 ? 0.581 -9.727 -20.380 1.00 77.44 124 ILE A C 1
ATOM 1009 O O . ILE A 1 124 ? 1.536 -10.099 -21.048 1.00 77.44 124 ILE A O 1
ATOM 1013 N N . ARG A 1 125 ? 0.153 -10.426 -19.324 1.00 71.81 125 ARG A N 1
ATOM 1014 C CA . ARG A 1 125 ? 0.757 -11.688 -18.875 1.00 71.81 125 ARG A CA 1
ATOM 1015 C C . ARG A 1 125 ? 0.394 -12.893 -19.748 1.00 71.81 125 ARG A C 1
ATOM 1017 O O . ARG A 1 125 ? 1.020 -13.931 -19.591 1.00 71.81 125 ARG A O 1
ATOM 1024 N N . ARG A 1 126 ? -0.615 -12.773 -20.615 1.00 74.25 126 ARG A N 1
ATOM 1025 C CA . ARG A 1 126 ? -1.013 -13.790 -21.603 1.00 74.25 126 ARG A CA 1
ATOM 1026 C C . ARG A 1 126 ? -0.266 -13.629 -22.930 1.00 74.25 126 ARG A C 1
ATOM 1028 O O . ARG A 1 126 ? -0.323 -14.519 -23.769 1.00 74.25 126 ARG A O 1
ATOM 1035 N N . ILE A 1 127 ? 0.425 -12.504 -23.112 1.00 75.75 127 ILE A N 1
ATOM 1036 C CA . ILE A 1 127 ? 1.201 -12.200 -24.311 1.00 75.75 127 ILE A CA 1
ATOM 1037 C C . ILE A 1 127 ? 2.570 -12.874 -24.176 1.00 75.75 127 ILE A C 1
ATOM 1039 O O . ILE A 1 127 ? 3.512 -12.329 -23.600 1.00 75.75 127 ILE A O 1
ATOM 1043 N N . GLU A 1 128 ? 2.688 -14.088 -24.705 1.00 80.81 128 GLU A N 1
ATOM 1044 C CA . GLU A 1 128 ? 3.927 -14.872 -24.676 1.00 80.81 128 GLU A CA 1
ATOM 1045 C C . GLU A 1 128 ? 4.837 -14.525 -25.862 1.00 80.81 128 GLU A C 1
ATOM 1047 O O . GLU A 1 128 ? 5.093 -15.329 -26.760 1.00 80.81 128 GLU A O 1
ATOM 1052 N N . LYS A 1 129 ? 5.330 -13.284 -25.895 1.00 88.12 129 LYS A N 1
ATOM 1053 C CA . LYS A 1 129 ? 6.272 -12.825 -26.925 1.00 88.12 129 LYS A CA 1
ATOM 1054 C C . LYS A 1 129 ? 7.657 -12.629 -26.318 1.00 88.12 129 LYS A C 1
ATOM 1056 O O . LYS A 1 129 ? 7.815 -11.983 -25.289 1.00 88.12 129 LYS A O 1
ATOM 1061 N N . LYS A 1 130 ? 8.679 -13.174 -26.984 1.00 89.81 130 LYS A N 1
ATOM 1062 C CA . LYS A 1 130 ? 10.080 -13.128 -26.522 1.00 89.81 130 LYS A CA 1
ATOM 1063 C C . LYS A 1 130 ? 10.797 -11.816 -26.847 1.00 89.81 130 LYS A C 1
ATOM 1065 O O . LYS A 1 130 ? 11.826 -11.525 -26.249 1.00 89.81 130 LYS A O 1
ATOM 1070 N N . VAL A 1 131 ? 10.282 -11.054 -27.811 1.00 93.69 131 VAL A N 1
ATOM 1071 C CA . VAL A 1 131 ? 10.890 -9.807 -28.288 1.00 93.69 131 VAL A CA 1
ATOM 1072 C C . VAL A 1 131 ? 9.891 -8.663 -28.213 1.00 93.69 131 VAL A C 1
ATOM 1074 O O . VAL A 1 131 ? 8.700 -8.849 -28.477 1.00 93.69 131 VAL A O 1
ATOM 1077 N N . PHE A 1 132 ? 10.393 -7.471 -27.890 1.00 92.38 132 PHE A N 1
ATOM 1078 C CA . PHE A 1 132 ? 9.562 -6.294 -27.647 1.00 92.38 132 PHE A CA 1
ATOM 1079 C C . PHE A 1 132 ?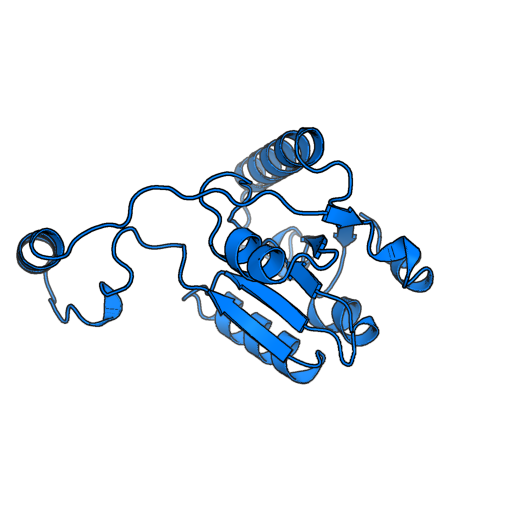 8.695 -5.906 -28.852 1.00 92.38 132 PHE A C 1
ATOM 1081 O O . PHE A 1 132 ? 7.525 -5.605 -28.670 1.00 92.38 132 PHE A O 1
ATOM 1088 N N . GLY A 1 133 ? 9.212 -5.971 -30.084 1.00 94.31 133 GLY A N 1
ATOM 1089 C CA . GLY A 1 133 ? 8.430 -5.595 -31.271 1.00 94.31 133 GLY A CA 1
ATOM 1090 C C . GLY A 1 133 ? 7.184 -6.467 -31.479 1.00 94.31 133 GLY A C 1
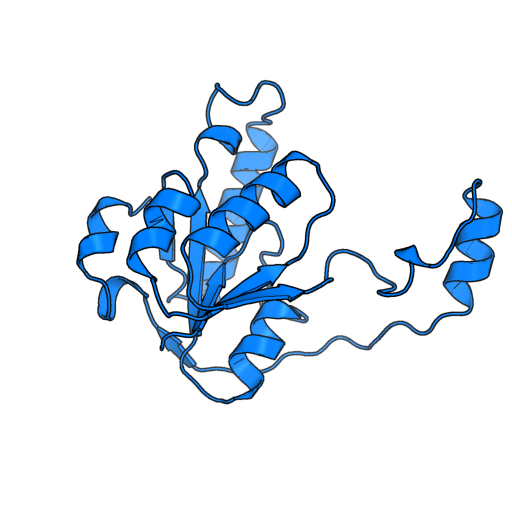ATOM 1091 O O . GLY A 1 133 ? 6.097 -5.955 -31.738 1.00 94.31 133 GLY A O 1
ATOM 1092 N N . ALA A 1 134 ? 7.321 -7.785 -31.300 1.00 92.06 134 ALA A N 1
ATOM 1093 C CA . ALA A 1 134 ? 6.200 -8.720 -31.405 1.00 92.06 134 ALA A CA 1
ATOM 1094 C C . ALA A 1 134 ? 5.217 -8.564 -30.237 1.00 92.06 134 ALA A C 1
ATOM 1096 O O . ALA A 1 134 ? 4.009 -8.636 -30.441 1.00 92.06 134 ALA A O 1
ATOM 1097 N N . PHE A 1 135 ? 5.742 -8.326 -29.032 1.00 92.00 135 PHE A N 1
ATOM 1098 C CA . PHE A 1 135 ? 4.951 -7.997 -27.850 1.00 92.00 135 PHE A CA 1
ATOM 1099 C C . PHE A 1 135 ? 4.120 -6.730 -28.056 1.00 92.00 135 PHE A C 1
ATOM 1101 O O . PHE A 1 135 ? 2.921 -6.746 -27.820 1.00 92.00 135 PHE A O 1
ATOM 1108 N N . HIS A 1 136 ? 4.749 -5.651 -28.520 1.00 90.69 136 HIS A N 1
ATOM 1109 C CA . HIS A 1 136 ? 4.109 -4.358 -28.711 1.00 90.69 136 HIS A CA 1
ATOM 1110 C C . HIS A 1 136 ? 2.974 -4.453 -29.729 1.00 90.69 136 HIS A C 1
ATOM 1112 O O . HIS A 1 136 ? 1.880 -3.971 -29.464 1.00 90.69 136 HIS A O 1
ATOM 1118 N N . LYS A 1 137 ? 3.213 -5.123 -30.864 1.00 90.44 137 LYS A N 1
ATOM 1119 C CA . LYS A 1 137 ? 2.186 -5.321 -31.892 1.00 90.44 137 LYS A CA 1
ATOM 1120 C C . LYS A 1 137 ? 0.949 -6.038 -31.339 1.00 90.44 137 LYS A C 1
ATOM 1122 O O . LYS A 1 137 ? -0.152 -5.575 -31.577 1.00 90.44 137 LYS A O 1
ATOM 1127 N N . ASP A 1 138 ? 1.148 -7.110 -30.577 1.00 88.94 138 ASP A N 1
ATOM 1128 C CA . ASP A 1 138 ? 0.062 -7.879 -29.948 1.00 88.94 138 ASP A CA 1
ATOM 1129 C C . ASP A 1 138 ? -0.643 -7.071 -28.841 1.00 88.94 138 ASP A C 1
ATOM 1131 O O . ASP A 1 138 ? -1.863 -7.044 -28.730 1.00 88.94 138 ASP A O 1
ATOM 1135 N N . ALA A 1 139 ? 0.126 -6.330 -28.037 1.00 88.69 139 ALA A N 1
ATOM 1136 C CA . ALA A 1 139 ? -0.404 -5.513 -26.949 1.00 88.69 139 ALA A CA 1
ATOM 1137 C C . ALA A 1 139 ? -1.343 -4.396 -27.432 1.00 88.69 139 ALA A C 1
ATOM 1139 O O . ALA A 1 139 ? -2.272 -4.054 -26.700 1.00 88.69 139 ALA A O 1
ATOM 1140 N N . MET A 1 140 ? -1.113 -3.856 -28.635 1.00 88.25 140 MET A N 1
ATOM 1141 C CA . MET A 1 140 ? -1.932 -2.800 -29.242 1.00 88.25 140 MET A CA 1
ATOM 1142 C C . MET A 1 140 ? -3.342 -3.264 -29.630 1.00 88.25 140 MET A C 1
ATOM 1144 O O . MET A 1 140 ? -4.248 -2.437 -29.682 1.00 88.25 140 MET A O 1
ATOM 1148 N N . ASP A 1 141 ? -3.548 -4.564 -29.850 1.00 87.81 141 ASP A N 1
ATOM 1149 C CA . ASP A 1 141 ? -4.856 -5.121 -30.225 1.00 87.81 141 ASP A CA 1
ATOM 1150 C C . ASP A 1 141 ? -5.793 -5.297 -29.015 1.00 87.81 141 ASP A C 1
ATOM 1152 O O . ASP A 1 141 ? -6.958 -5.681 -29.146 1.00 87.81 141 ASP A O 1
ATOM 1156 N N . HIS A 1 142 ? -5.303 -5.014 -27.806 1.00 83.88 142 HIS A N 1
ATOM 1157 C CA . HIS A 1 142 ? -6.064 -5.163 -26.577 1.00 83.88 142 HIS A CA 1
ATOM 1158 C C . HIS A 1 142 ? -6.544 -3.811 -26.033 1.00 83.88 142 HIS A C 1
ATOM 1160 O O . HIS A 1 142 ? -5.728 -2.919 -25.790 1.00 83.88 142 HIS A O 1
ATOM 1166 N N . PRO A 1 143 ? -7.850 -3.663 -25.746 1.00 84.88 143 PRO A N 1
ATOM 1167 C CA . PRO A 1 143 ? -8.388 -2.416 -25.225 1.00 84.88 143 PRO A CA 1
ATOM 1168 C C . PRO A 1 143 ? -7.871 -2.127 -23.812 1.00 84.88 143 PRO A C 1
ATOM 1170 O O . PRO A 1 143 ? -7.776 -3.019 -22.963 1.00 84.88 143 PRO A O 1
ATOM 1173 N N . VAL A 1 144 ? -7.597 -0.851 -23.557 1.00 85.75 144 VAL A N 1
ATOM 1174 C CA . VAL A 1 144 ? -7.250 -0.317 -22.237 1.00 85.75 144 VAL A CA 1
ATOM 117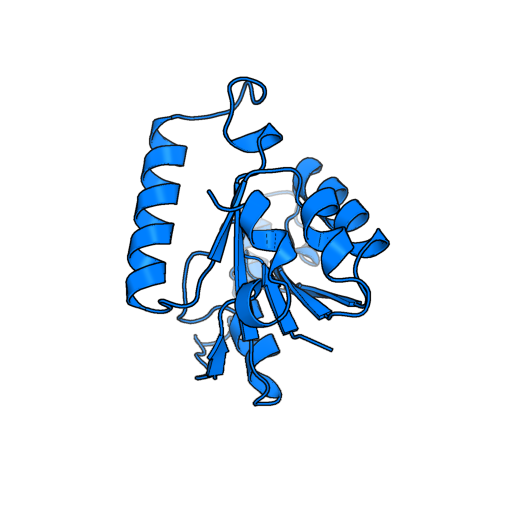5 C C . VAL A 1 144 ? -8.498 0.314 -21.635 1.00 85.75 144 VAL A C 1
ATOM 1177 O O . VAL A 1 144 ? -9.233 1.029 -22.314 1.00 85.75 144 VAL A O 1
ATOM 1180 N N . SER A 1 145 ? -8.770 0.025 -20.365 1.00 85.88 145 SER A N 1
ATOM 1181 C CA . SER A 1 145 ? -9.910 0.620 -19.674 1.00 85.88 145 SER A CA 1
ATOM 1182 C C . SER A 1 145 ? -9.698 2.108 -19.431 1.00 85.88 145 SER A C 1
ATOM 1184 O O . SER A 1 145 ? -8.610 2.524 -19.044 1.00 85.88 145 SER A O 1
ATOM 1186 N N . GLU A 1 146 ? -10.766 2.888 -19.561 1.00 87.81 146 GLU A N 1
ATOM 1187 C CA . GLU A 1 146 ? -10.781 4.270 -19.089 1.00 87.81 146 GLU A CA 1
ATOM 1188 C C . GLU A 1 146 ? -10.583 4.351 -17.572 1.00 87.81 146 GLU A C 1
ATOM 1190 O O . GLU A 1 146 ? -11.011 3.459 -16.826 1.00 87.81 146 GLU A O 1
ATOM 1195 N N . ALA A 1 147 ? -9.987 5.463 -17.140 1.00 89.50 147 ALA A N 1
ATOM 1196 C CA . ALA A 1 147 ? -9.741 5.769 -15.742 1.00 89.50 147 ALA A CA 1
ATOM 1197 C C . ALA A 1 147 ? -11.052 5.866 -14.946 1.00 89.50 147 ALA A C 1
ATOM 1199 O O . ALA A 1 147 ? -12.008 6.521 -15.368 1.00 89.50 147 ALA A O 1
ATOM 1200 N N . LYS A 1 148 ? -11.104 5.236 -13.766 1.00 89.12 148 LYS A N 1
ATOM 1201 C CA . LYS A 1 148 ? -12.309 5.223 -12.914 1.00 89.12 148 LYS A CA 1
ATOM 1202 C C . LYS A 1 148 ? -11.995 5.627 -11.485 1.00 89.12 148 LYS A C 1
ATOM 1204 O O . LYS A 1 148 ? -11.047 5.135 -10.892 1.00 89.12 148 LYS A O 1
ATOM 1209 N N . SER A 1 149 ? -12.870 6.420 -10.874 1.00 88.88 149 SER A N 1
ATOM 1210 C CA . SER A 1 149 ? -12.729 6.804 -9.465 1.00 88.88 149 SER A CA 1
ATOM 1211 C C . SER A 1 149 ? -14.046 6.640 -8.728 1.00 88.88 149 SER A C 1
ATOM 1213 O O . SER A 1 149 ? -15.057 7.236 -9.099 1.00 88.88 149 SER A O 1
ATOM 1215 N N . LYS A 1 150 ? -14.042 5.838 -7.662 1.00 86.50 150 LYS A N 1
ATOM 1216 C CA . LYS A 1 150 ? -15.180 5.691 -6.755 1.00 86.50 150 LYS A CA 1
ATOM 1217 C C . LYS A 1 150 ? -14.921 6.410 -5.443 1.00 86.50 150 LYS A C 1
ATOM 1219 O O . LYS A 1 150 ? -13.943 6.125 -4.754 1.00 86.50 150 LYS A O 1
ATOM 1224 N N . ARG A 1 151 ? -15.851 7.293 -5.074 1.00 84.94 151 ARG A N 1
ATOM 1225 C CA . ARG A 1 151 ? -15.892 7.894 -3.737 1.00 84.94 151 ARG A CA 1
ATOM 1226 C C . ARG A 1 151 ? -16.238 6.823 -2.701 1.00 84.94 151 ARG A C 1
ATOM 1228 O O . ARG A 1 151 ? -17.003 5.906 -2.994 1.00 84.94 151 ARG A O 1
ATOM 1235 N N . GLY A 1 152 ? -15.680 6.958 -1.506 1.00 89.69 152 GLY A N 1
ATOM 1236 C CA . GLY A 1 152 ? -15.920 6.055 -0.388 1.00 89.69 152 GLY A CA 1
ATOM 1237 C C . GLY A 1 152 ? -15.760 6.769 0.944 1.00 89.69 152 GLY A C 1
ATOM 1238 O O . GLY A 1 152 ? -15.352 7.930 0.990 1.00 89.69 152 GLY A O 1
ATOM 1239 N N . THR A 1 153 ? -16.103 6.068 2.019 1.00 95.88 153 THR A N 1
ATOM 1240 C CA . THR A 1 153 ? -15.943 6.554 3.390 1.00 95.88 153 THR A CA 1
ATOM 1241 C C . THR A 1 153 ? -14.659 5.985 3.969 1.00 95.88 153 THR A C 1
ATOM 1243 O O . THR A 1 153 ? -14.481 4.766 3.983 1.00 95.88 153 THR A O 1
ATOM 1246 N N . TYR A 1 154 ? -13.787 6.852 4.481 1.00 97.44 154 TYR A N 1
ATOM 1247 C CA . TYR A 1 154 ? -12.520 6.448 5.083 1.00 97.44 154 TYR A CA 1
ATOM 1248 C C . TYR A 1 154 ? -12.544 6.621 6.601 1.00 97.44 154 TYR A C 1
ATOM 1250 O O . TYR A 1 154 ? -13.239 7.485 7.132 1.00 97.44 154 TYR A O 1
ATOM 1258 N N . ALA A 1 155 ? -11.796 5.779 7.311 1.00 98.19 155 ALA A N 1
ATOM 1259 C CA . ALA A 1 155 ? -11.568 5.918 8.746 1.00 98.19 155 ALA A CA 1
ATOM 1260 C C . ALA A 1 155 ? -10.168 5.430 9.125 1.00 98.19 155 ALA A C 1
ATOM 1262 O O . ALA A 1 155 ? -9.585 4.568 8.469 1.00 98.19 155 ALA A O 1
ATOM 1263 N N . LYS A 1 156 ? -9.640 5.945 10.238 1.00 98.44 156 LYS A N 1
ATOM 1264 C CA . LYS A 1 156 ? -8.364 5.488 10.804 1.00 98.44 156 LYS A CA 1
ATOM 1265 C C . LYS A 1 156 ? -8.533 4.085 11.380 1.00 98.44 156 LYS A C 1
ATOM 1267 O O . LYS A 1 156 ? -9.418 3.872 12.210 1.00 98.44 156 LYS A O 1
ATOM 1272 N N . LEU A 1 157 ? -7.681 3.135 11.010 1.00 98.25 157 LEU A N 1
ATOM 1273 C CA . LEU A 1 157 ? -7.698 1.771 11.549 1.00 98.25 157 LEU A CA 1
ATOM 1274 C C . LEU A 1 157 ? -7.528 1.759 13.077 1.00 98.25 157 LEU A C 1
ATOM 1276 O O . LEU A 1 157 ? -8.212 1.013 13.773 1.00 98.25 157 LEU A O 1
ATOM 1280 N N . THR A 1 158 ? -6.706 2.654 13.627 1.00 98.00 158 THR A N 1
ATOM 1281 C CA . THR A 1 158 ? -6.499 2.798 15.077 1.00 98.00 158 THR A CA 1
ATOM 1282 C C . THR A 1 158 ? -7.728 3.287 15.85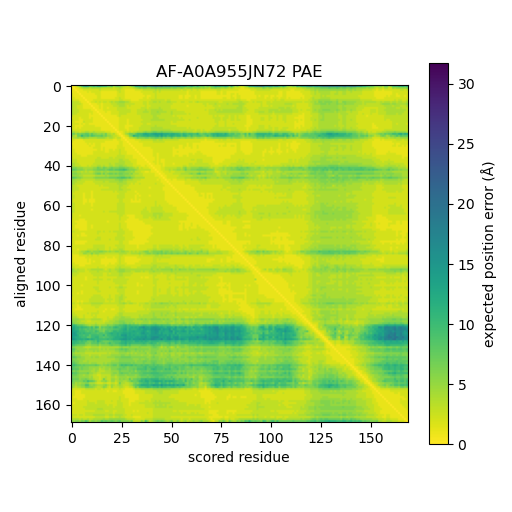2 1.00 98.00 158 THR A C 1
ATOM 1284 O O . THR A 1 158 ? -7.706 3.259 17.083 1.00 98.00 158 THR A O 1
ATOM 1287 N N . SER A 1 159 ? -8.804 3.710 15.173 1.00 97.56 159 SER A N 1
ATOM 1288 C CA . SER A 1 159 ? -10.103 3.974 15.816 1.00 97.56 159 SER A CA 1
ATOM 1289 C C . SER A 1 159 ? -10.804 2.687 16.257 1.00 97.56 159 SER A C 1
ATOM 1291 O O . SER A 1 159 ? -11.496 2.685 17.269 1.00 97.56 159 SER A O 1
ATOM 1293 N N . ILE A 1 160 ? -10.575 1.583 15.538 1.00 96.75 160 ILE A N 1
ATOM 1294 C CA . ILE A 1 160 ? -11.147 0.261 15.830 1.00 96.75 160 ILE A CA 1
ATOM 1295 C C . ILE A 1 160 ? -10.098 -0.756 16.308 1.00 96.75 160 ILE A C 1
ATOM 1297 O O . ILE A 1 160 ? -10.461 -1.856 16.729 1.00 96.75 160 ILE A O 1
ATOM 1301 N N . ARG A 1 161 ? -8.806 -0.410 16.226 1.00 96.31 161 ARG A N 1
ATOM 1302 C CA . ARG A 1 161 ? -7.651 -1.192 16.707 1.00 96.31 161 ARG A CA 1
ATOM 1303 C C . ARG A 1 161 ? -6.639 -0.296 17.441 1.00 96.31 161 ARG A C 1
ATOM 1305 O O . ARG A 1 161 ? -5.565 -0.005 16.901 1.00 96.31 161 ARG A O 1
ATOM 1312 N N . PRO A 1 162 ? -6.961 0.222 18.641 1.00 97.25 162 PRO A N 1
ATOM 1313 C CA . PRO A 1 162 ? -6.091 1.155 19.360 1.00 97.25 162 PRO A CA 1
ATOM 1314 C C . PRO A 1 162 ? -4.687 0.604 19.649 1.00 97.25 162 PRO A C 1
ATOM 1316 O O . PRO A 1 162 ? -3.723 1.367 19.697 1.00 97.25 162 PRO A O 1
ATOM 1319 N N . GLU A 1 163 ? -4.541 -0.713 19.783 1.00 96.75 163 GLU A N 1
ATOM 1320 C CA . GLU A 1 163 ? -3.269 -1.401 20.006 1.00 96.75 163 GLU A CA 1
ATOM 1321 C C . GLU A 1 163 ? -2.262 -1.218 18.864 1.00 96.75 163 GLU A C 1
ATOM 1323 O O . GLU A 1 163 ? -1.057 -1.356 19.085 1.00 96.75 163 GLU A O 1
ATOM 1328 N N . LEU A 1 164 ? -2.725 -0.871 17.657 1.00 97.75 164 LEU A N 1
ATOM 1329 C CA . LEU A 1 164 ? -1.856 -0.586 16.517 1.00 97.75 164 LEU A CA 1
ATOM 1330 C C . LEU A 1 164 ? -1.135 0.762 16.630 1.00 97.75 164 LEU A C 1
ATOM 1332 O O . LEU A 1 164 ? -0.173 0.995 15.902 1.00 97.75 164 LEU A O 1
ATOM 1336 N N . ARG A 1 165 ? -1.524 1.635 17.573 1.00 97.50 165 ARG A N 1
ATOM 1337 C CA . ARG A 1 165 ? -0.846 2.923 17.808 1.00 97.50 165 ARG A CA 1
ATOM 1338 C C . ARG A 1 165 ? 0.641 2.761 18.125 1.00 97.50 165 ARG A C 1
ATOM 1340 O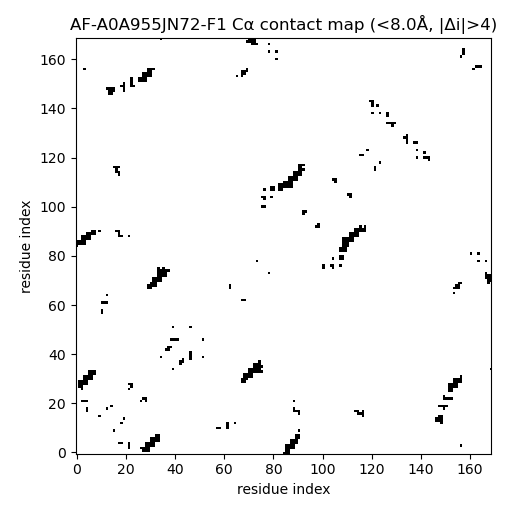 O . ARG A 1 165 ? 1.419 3.632 17.760 1.00 97.50 165 ARG A O 1
ATOM 1347 N N . LYS A 1 166 ? 1.042 1.632 18.723 1.00 97.31 166 LYS A N 1
ATOM 1348 C CA . LYS A 1 166 ? 2.452 1.315 19.008 1.00 97.31 166 LYS A CA 1
ATOM 1349 C C . LYS A 1 166 ? 3.314 1.108 17.755 1.00 97.31 166 LYS A C 1
ATOM 1351 O O . LYS A 1 166 ? 4.530 1.077 17.869 1.00 97.31 166 LYS A O 1
ATOM 1356 N N . TYR A 1 167 ? 2.689 0.917 16.592 1.00 97.62 167 TYR A N 1
ATOM 1357 C CA . TYR A 1 167 ? 3.368 0.764 15.307 1.00 97.62 167 TYR A CA 1
ATOM 1358 C C . TYR A 1 167 ? 3.324 2.036 14.463 1.00 97.62 167 TYR A C 1
ATOM 1360 O O . TYR A 1 167 ? 3.726 1.970 13.308 1.00 97.62 167 TYR A O 1
ATOM 1368 N N . ARG A 1 168 ? 2.781 3.160 14.955 1.00 96.19 168 ARG A N 1
ATOM 1369 C CA . ARG A 1 168 ? 2.724 4.388 14.150 1.00 96.19 168 ARG A CA 1
ATOM 1370 C C . ARG A 1 168 ? 4.131 4.834 13.749 1.00 96.19 168 ARG A C 1
ATOM 1372 O O . ARG A 1 168 ? 5.040 4.788 14.575 1.00 96.19 168 ARG A O 1
ATOM 1379 N N . ALA A 1 169 ? 4.265 5.203 12.477 1.00 91.12 169 ALA A N 1
ATOM 1380 C CA . ALA A 1 169 ? 5.462 5.823 11.920 1.00 91.12 169 ALA A CA 1
ATOM 1381 C C . ALA A 1 169 ? 5.494 7.324 12.226 1.00 91.12 169 ALA A C 1
ATOM 1383 O O . ALA A 1 169 ? 4.392 7.917 12.338 1.00 91.12 169 ALA A O 1
#

Foldseek 3Di:
DAEEEEEDPCLDQWQDVLNCVSPVVQDAYQAEYEAECCADPPVPPPHDPVVVVVVVVSNVVSCVVVVQYFYFYYQLLVLCLLQALYEYTYEDDDDPVRVVSLVSSCVRHNHYHYHHRPDQASCLVVQPDPDDVSSVVVSVVGDGDDMDHDDHHYHHPCVVVVVSVVGGD